Protein AF-A0A8T1ELC9-F1 (afdb_monomer_lite)

pLDDT: mean 81.09, std 13.66, range [40.97, 96.56]

InterPro domains:
  IPR052727 Rab4/Rab5 effector domain-containing protein [PTHR13510] (6-113)

Sequence (114 aa):
MGKDRFVVNPFGELSLSSADKAGLMDFGRNFIDQNIEKYERFIGDSRPKVDQKKWKLIKTKDDTRVYLERDPMIRTTTDGVKTDHPEFMMTGITWGTVDDCMFGAVNPTLESMH

Secondary structure (DSSP, 8-state):
--SSSS---SSPP----HHHHHHHHHHHHHHHHHHHHHHHHHHTTSS----TTTEEEEEEETTEEEEEESS--EEE-TT--EEE---EEEEE--SS-HHHHHHHHH--SGGGG-

Radius of gyration: 19.17 Å; chains: 1; bounding box: 40×38×56 Å

Structure (mmCIF, N/CA/C/O backbone):
data_AF-A0A8T1ELC9-F1
#
_entry.id   AF-A0A8T1ELC9-F1
#
loop_
_atom_site.group_PDB
_atom_site.id
_atom_site.type_symbol
_atom_site.label_atom_id
_atom_site.label_alt_id
_atom_site.label_comp_id
_atom_site.label_asym_id
_atom_site.label_entity_id
_atom_site.label_seq_id
_atom_site.pdbx_PDB_ins_code
_atom_site.Cartn_x
_atom_site.Cartn_y
_atom_site.Cartn_z
_atom_site.occupancy
_atom_site.B_iso_or_equiv
_atom_site.auth_seq_id
_atom_site.auth_comp_id
_atom_site.auth_asym_id
_atom_site.auth_atom_id
_atom_site.pdbx_PDB_model_num
ATOM 1 N N . MET A 1 1 ? -20.563 -6.560 -33.383 1.00 40.97 1 MET A N 1
ATOM 2 C CA . MET A 1 1 ? -19.487 -5.577 -33.644 1.00 40.97 1 MET A CA 1
ATOM 3 C C . MET A 1 1 ? -19.222 -4.811 -32.359 1.00 40.97 1 MET A C 1
ATOM 5 O O . MET A 1 1 ? -20.104 -4.074 -31.946 1.00 40.97 1 MET A O 1
ATOM 9 N N . GLY A 1 2 ? -18.080 -5.011 -31.695 1.00 48.53 2 GLY A N 1
ATOM 10 C CA . GLY A 1 2 ? -17.783 -4.252 -30.469 1.00 48.53 2 GLY A CA 1
ATOM 11 C C . GLY A 1 2 ? -16.655 -4.767 -29.574 1.00 48.53 2 GLY A C 1
ATOM 12 O O . GLY A 1 2 ? -16.658 -4.407 -28.406 1.00 48.53 2 GLY A O 1
ATOM 13 N N . LYS A 1 3 ? -15.725 -5.602 -30.062 1.00 51.91 3 LYS A N 1
ATOM 14 C CA . LYS A 1 3 ? -14.644 -6.158 -29.223 1.00 51.91 3 LYS A CA 1
ATOM 15 C C . LYS A 1 3 ? -13.268 -5.496 -29.393 1.00 51.91 3 LYS A C 1
ATOM 17 O O . LYS A 1 3 ? -12.431 -5.675 -28.525 1.00 51.91 3 LYS A O 1
ATOM 22 N N . ASP A 1 4 ? -13.066 -4.652 -30.405 1.00 53.38 4 ASP A N 1
ATOM 23 C CA . ASP A 1 4 ? -11.702 -4.224 -30.780 1.00 53.38 4 ASP A CA 1
ATOM 24 C C . ASP A 1 4 ? -11.322 -2.793 -30.356 1.00 53.38 4 ASP A C 1
ATOM 26 O O . ASP A 1 4 ? -10.346 -2.242 -30.854 1.00 53.38 4 ASP A O 1
ATOM 30 N N . ARG A 1 5 ? -12.101 -2.122 -29.495 1.00 52.09 5 ARG A N 1
ATOM 31 C CA . ARG A 1 5 ? -12.002 -0.651 -29.354 1.00 52.09 5 ARG A CA 1
ATOM 32 C C . ARG A 1 5 ? -11.204 -0.108 -28.164 1.00 52.09 5 ARG A C 1
ATOM 34 O O . ARG A 1 5 ? -11.108 1.110 -28.067 1.00 52.09 5 ARG A O 1
ATOM 41 N N . PHE A 1 6 ? -10.622 -0.935 -27.291 1.00 55.94 6 PHE A N 1
ATOM 42 C CA . PHE A 1 6 ? -9.999 -0.416 -26.056 1.00 55.94 6 PHE A CA 1
ATOM 43 C C . PHE A 1 6 ? -8.612 -0.970 -25.693 1.00 55.94 6 PHE A C 1
ATOM 45 O O . PHE A 1 6 ? -8.148 -0.713 -24.588 1.00 55.94 6 PHE A O 1
ATOM 52 N N . VAL A 1 7 ? -7.914 -1.678 -26.589 1.00 61.94 7 VAL A N 1
ATOM 53 C CA . VAL A 1 7 ? -6.646 -2.362 -26.242 1.00 61.94 7 VAL A CA 1
ATOM 54 C C . VAL A 1 7 ? -5.456 -1.851 -27.060 1.00 61.94 7 VAL A C 1
ATOM 56 O O . VAL A 1 7 ? -4.646 -2.625 -27.552 1.00 61.94 7 VAL A O 1
ATOM 59 N N . VAL A 1 8 ? -5.336 -0.536 -27.250 1.00 66.88 8 VAL A N 1
ATOM 60 C CA . VAL A 1 8 ? -4.076 0.040 -27.749 1.00 66.88 8 VAL A CA 1
ATOM 61 C C . VAL A 1 8 ? -3.411 0.732 -26.575 1.00 66.88 8 VAL A C 1
ATOM 63 O O . VAL A 1 8 ? -3.926 1.733 -26.081 1.00 66.88 8 VAL A O 1
ATOM 66 N N . ASN A 1 9 ? -2.298 0.168 -26.102 1.00 68.19 9 ASN A N 1
ATOM 67 C CA . ASN A 1 9 ? -1.470 0.810 -25.090 1.00 68.19 9 ASN A CA 1
ATOM 68 C C . ASN A 1 9 ? -1.008 2.176 -25.644 1.00 68.19 9 ASN A C 1
ATOM 70 O O . ASN A 1 9 ? -0.315 2.195 -26.662 1.00 68.19 9 ASN A O 1
ATOM 74 N N . PRO A 1 10 ? -1.401 3.312 -25.035 1.00 78.44 10 PRO A N 1
ATOM 75 C CA . PRO A 1 10 ? -1.027 4.636 -25.533 1.00 78.44 10 PRO A CA 1
ATOM 76 C C . PRO A 1 10 ? 0.451 4.965 -25.272 1.00 78.44 10 PRO A C 1
ATOM 78 O O . PRO A 1 10 ? 0.948 5.983 -25.752 1.00 78.44 10 PRO A O 1
ATOM 81 N N . PHE A 1 11 ? 1.146 4.130 -24.498 1.00 79.81 11 PHE A N 1
ATOM 82 C CA . PHE A 1 11 ? 2.555 4.278 -24.172 1.00 79.81 11 PHE A CA 1
ATOM 83 C C . PHE A 1 11 ? 3.419 3.399 -25.081 1.00 79.81 11 PHE A C 1
ATOM 85 O O . PHE A 1 11 ? 3.038 2.285 -25.442 1.00 79.81 11 PHE A O 1
ATOM 92 N N . GLY A 1 12 ? 4.599 3.909 -25.444 1.00 79.88 12 GLY A N 1
ATOM 93 C CA . GLY A 1 12 ? 5.596 3.142 -26.187 1.00 79.88 12 GLY A CA 1
ATOM 94 C C . GLY A 1 12 ? 6.138 1.954 -25.389 1.00 79.88 12 GLY A C 1
ATOM 95 O O . GLY A 1 12 ? 5.903 1.826 -24.186 1.00 79.88 12 GLY A O 1
ATOM 96 N N . GLU A 1 13 ? 6.889 1.088 -26.066 1.00 79.56 13 GLU A N 1
ATOM 97 C CA . GLU A 1 13 ? 7.538 -0.053 -25.424 1.00 79.56 13 GLU A CA 1
ATOM 98 C C . GLU A 1 13 ? 8.508 0.417 -24.328 1.00 79.56 13 GLU A C 1
ATOM 100 O O . GLU A 1 13 ? 9.364 1.280 -24.545 1.00 79.56 13 GLU A O 1
ATOM 105 N N . LEU A 1 14 ? 8.360 -0.146 -23.127 1.00 83.75 14 LEU A N 1
ATOM 106 C CA . LEU A 1 14 ? 9.195 0.194 -21.983 1.00 83.75 14 LEU A CA 1
ATOM 107 C C . LEU A 1 14 ? 10.580 -0.451 -22.136 1.00 83.75 14 LEU A C 1
ATOM 109 O O . LEU A 1 14 ? 10.762 -1.637 -21.864 1.00 83.75 14 LEU A O 1
ATOM 113 N N . SER A 1 15 ? 11.576 0.347 -22.517 1.00 89.94 15 SER A N 1
ATOM 114 C CA . SER A 1 15 ? 12.977 -0.077 -22.566 1.00 89.94 15 SER A CA 1
ATOM 115 C C . SER A 1 15 ? 13.712 0.332 -21.289 1.00 89.94 15 SER A C 1
ATOM 117 O O . SER A 1 15 ? 13.963 1.514 -21.067 1.00 89.94 15 SER A O 1
ATOM 119 N N . LEU A 1 16 ? 14.095 -0.647 -20.467 1.00 91.62 16 LEU A N 1
ATOM 120 C CA . LEU A 1 16 ? 14.885 -0.440 -19.247 1.00 91.62 16 LEU A CA 1
ATOM 121 C C . LEU A 1 16 ? 16.290 -1.018 -19.406 1.00 91.62 16 LEU A C 1
ATOM 123 O O . LEU A 1 16 ? 16.441 -2.159 -19.859 1.00 91.62 16 LEU A O 1
ATOM 127 N N . SER A 1 17 ? 17.308 -0.272 -18.970 1.00 95.62 17 SER A N 1
ATOM 128 C CA . SER A 1 17 ? 18.673 -0.796 -18.903 1.00 95.62 17 SER A CA 1
ATOM 129 C C . SER A 1 17 ? 18.797 -1.887 -17.831 1.00 95.62 17 SER A C 1
ATOM 131 O O . SER A 1 17 ? 17.964 -2.003 -16.928 1.00 95.62 17 SER A O 1
ATOM 133 N N . SER A 1 18 ? 19.857 -2.698 -17.888 1.00 95.31 18 SER A N 1
ATOM 134 C CA . SER A 1 18 ? 20.126 -3.701 -16.844 1.00 95.31 18 SER A CA 1
ATOM 135 C C . SER A 1 18 ? 20.300 -3.069 -15.459 1.00 95.31 18 SER A C 1
ATOM 137 O O . SER A 1 18 ? 19.896 -3.668 -14.464 1.00 95.31 18 SER A O 1
ATOM 139 N N . ALA A 1 19 ? 20.860 -1.856 -15.398 1.00 95.62 19 ALA A N 1
ATOM 140 C CA . ALA A 1 19 ? 21.025 -1.110 -14.156 1.00 95.62 19 ALA A CA 1
ATOM 141 C C . ALA A 1 19 ? 19.673 -0.643 -13.596 1.00 95.62 19 ALA A C 1
ATOM 143 O O . ALA A 1 19 ? 19.408 -0.847 -12.414 1.00 95.62 19 ALA A O 1
ATOM 144 N N . ASP A 1 20 ? 18.787 -0.109 -14.444 1.00 94.12 20 ASP A N 1
ATOM 145 C CA . ASP A 1 20 ? 17.448 0.324 -14.017 1.00 94.12 20 ASP A CA 1
ATOM 146 C C . ASP A 1 20 ? 16.621 -0.859 -13.505 1.00 94.12 20 ASP A C 1
ATOM 148 O O . ASP A 1 20 ? 15.962 -0.763 -12.472 1.00 94.12 20 ASP A O 1
ATOM 152 N N . LYS A 1 21 ? 16.699 -2.011 -14.189 1.00 94.00 21 LYS A N 1
ATOM 153 C CA . LYS A 1 21 ? 16.037 -3.248 -13.748 1.00 94.00 21 LYS A CA 1
ATOM 154 C C . LYS A 1 21 ? 16.517 -3.679 -12.363 1.00 94.00 21 LYS A C 1
ATOM 156 O O . LYS A 1 21 ? 15.686 -4.000 -11.518 1.00 94.00 21 LYS A O 1
ATOM 161 N N . ALA A 1 22 ? 17.829 -3.677 -12.129 1.00 95.50 22 ALA A N 1
ATOM 162 C CA . ALA A 1 22 ? 18.393 -4.009 -10.823 1.00 95.50 22 ALA A CA 1
ATOM 163 C C . ALA A 1 22 ? 17.933 -3.014 -9.744 1.00 95.50 22 ALA A C 1
ATOM 165 O O . ALA A 1 22 ? 17.440 -3.432 -8.700 1.00 95.50 22 ALA A O 1
ATOM 166 N N . GLY A 1 23 ? 17.983 -1.711 -10.036 1.00 94.81 23 GLY A N 1
ATOM 167 C CA . GLY A 1 23 ? 17.532 -0.668 -9.114 1.00 94.81 23 GLY A CA 1
ATOM 168 C C . GLY A 1 23 ? 16.053 -0.792 -8.736 1.00 94.81 23 GLY A C 1
ATOM 169 O O . GLY A 1 23 ? 15.705 -0.666 -7.563 1.00 94.81 23 GLY A O 1
ATOM 170 N N . LEU A 1 24 ? 15.178 -1.101 -9.699 1.00 92.88 24 LEU A N 1
ATOM 171 C CA . LEU A 1 24 ? 13.754 -1.338 -9.437 1.00 92.88 24 LEU A CA 1
ATOM 172 C C . LEU A 1 24 ? 13.515 -2.601 -8.595 1.00 92.88 24 LEU A C 1
ATOM 174 O O . LEU A 1 24 ? 12.644 -2.593 -7.724 1.00 92.88 24 LEU A O 1
ATOM 178 N N . MET A 1 25 ? 14.287 -3.672 -8.814 1.00 93.62 25 MET A N 1
ATOM 179 C CA . MET A 1 25 ? 14.205 -4.882 -7.985 1.00 93.62 25 MET A CA 1
ATOM 180 C C . MET A 1 25 ? 14.638 -4.613 -6.544 1.00 93.62 25 MET A C 1
ATOM 182 O O . MET A 1 25 ? 13.951 -5.035 -5.614 1.00 93.62 25 MET A O 1
ATOM 186 N N . ASP A 1 26 ? 15.743 -3.896 -6.350 1.00 95.31 26 ASP A N 1
ATOM 187 C CA . ASP A 1 26 ? 16.242 -3.553 -5.017 1.00 95.31 26 ASP A CA 1
ATOM 188 C C . ASP A 1 26 ? 15.283 -2.609 -4.289 1.00 95.31 26 ASP A C 1
ATOM 190 O O . ASP A 1 26 ? 15.010 -2.795 -3.101 1.00 95.31 26 ASP A O 1
ATOM 194 N N . PHE A 1 27 ? 14.690 -1.655 -5.012 1.00 92.25 27 PHE A N 1
ATOM 195 C CA . PHE A 1 27 ? 13.610 -0.827 -4.487 1.00 92.25 27 PHE A CA 1
ATOM 196 C C . PHE A 1 27 ? 12.426 -1.679 -4.012 1.00 92.25 27 PHE A C 1
ATOM 198 O O . PHE A 1 27 ? 11.960 -1.497 -2.888 1.00 92.25 27 PHE A O 1
ATOM 205 N N . GLY A 1 28 ? 11.967 -2.632 -4.830 1.00 92.00 28 GLY A N 1
ATOM 206 C CA . GLY A 1 28 ? 10.859 -3.522 -4.478 1.00 92.00 28 GLY A CA 1
ATOM 207 C C . GLY A 1 28 ? 11.149 -4.375 -3.240 1.00 92.00 28 GLY A C 1
ATOM 208 O O . GLY A 1 28 ? 10.301 -4.483 -2.358 1.00 92.00 28 GLY A O 1
ATOM 209 N N . ARG A 1 29 ? 12.362 -4.929 -3.132 1.00 94.00 29 ARG A N 1
ATOM 210 C CA . ARG A 1 29 ? 12.799 -5.712 -1.963 1.00 94.00 29 ARG A CA 1
ATOM 211 C C . ARG A 1 29 ? 12.809 -4.872 -0.691 1.00 94.00 29 ARG A C 1
ATOM 213 O O . ARG A 1 29 ? 12.148 -5.230 0.275 1.00 94.00 29 ARG A O 1
ATOM 220 N N . ASN A 1 30 ? 13.460 -3.712 -0.734 1.00 93.69 30 ASN A N 1
ATOM 221 C CA . ASN A 1 30 ? 13.509 -2.790 0.399 1.00 93.69 30 ASN A CA 1
ATOM 222 C C . ASN A 1 30 ? 12.101 -2.327 0.814 1.00 93.69 30 ASN A C 1
ATOM 224 O O . ASN A 1 30 ? 11.797 -2.193 1.996 1.00 93.69 30 ASN A O 1
ATOM 228 N N . PHE A 1 31 ? 11.210 -2.114 -0.158 1.00 90.38 31 PHE A N 1
ATOM 229 C CA . PHE A 1 31 ? 9.821 -1.782 0.130 1.00 90.38 31 PHE A CA 1
ATOM 230 C C . PHE A 1 31 ? 9.111 -2.905 0.899 1.00 90.38 31 PHE A C 1
ATOM 232 O O . PHE A 1 31 ? 8.397 -2.621 1.859 1.00 90.38 31 PHE A O 1
ATOM 239 N N . ILE A 1 32 ? 9.316 -4.170 0.523 1.00 92.06 32 ILE A N 1
ATOM 240 C CA . ILE A 1 32 ? 8.759 -5.321 1.251 1.00 92.06 32 ILE A CA 1
ATOM 241 C C . ILE A 1 32 ? 9.322 -5.375 2.674 1.00 92.06 32 ILE A C 1
ATOM 243 O O . ILE A 1 32 ? 8.537 -5.436 3.621 1.00 92.06 32 ILE A O 1
ATOM 247 N N . ASP A 1 33 ? 10.642 -5.268 2.833 1.00 94.44 33 ASP A N 1
ATOM 248 C CA . ASP A 1 33 ? 11.311 -5.336 4.139 1.00 94.44 33 ASP A CA 1
ATOM 249 C C . ASP A 1 33 ? 10.773 -4.269 5.108 1.00 94.44 33 ASP A C 1
ATOM 251 O O . ASP A 1 33 ? 10.395 -4.571 6.242 1.00 94.44 33 ASP A O 1
ATOM 255 N N . GLN A 1 34 ? 10.630 -3.026 4.637 1.00 91.00 34 GLN A N 1
ATOM 256 C CA . GLN A 1 34 ? 10.060 -1.931 5.430 1.00 91.00 34 GLN A CA 1
ATOM 257 C C . GLN A 1 34 ? 8.603 -2.190 5.841 1.00 91.00 34 GLN A C 1
ATOM 259 O O . GLN A 1 34 ? 8.190 -1.808 6.938 1.00 91.00 34 GLN A O 1
ATOM 264 N N . ASN A 1 35 ? 7.796 -2.806 4.972 1.00 89.75 35 ASN A N 1
ATOM 265 C CA . ASN A 1 35 ? 6.401 -3.114 5.289 1.00 89.75 35 ASN A CA 1
ATOM 266 C C . ASN A 1 35 ? 6.277 -4.284 6.273 1.00 89.75 35 ASN A C 1
ATOM 268 O O . ASN A 1 35 ? 5.410 -4.234 7.146 1.00 89.75 35 ASN A O 1
ATOM 272 N N . ILE A 1 36 ? 7.156 -5.288 6.186 1.00 92.25 36 ILE A N 1
ATOM 273 C CA . ILE A 1 36 ? 7.226 -6.379 7.168 1.00 92.25 36 ILE A CA 1
ATOM 274 C C . ILE A 1 36 ? 7.569 -5.813 8.546 1.00 92.25 36 ILE A C 1
ATOM 276 O O . ILE A 1 36 ? 6.844 -6.077 9.501 1.00 92.25 36 ILE A O 1
ATOM 280 N N . GLU A 1 37 ? 8.581 -4.948 8.648 1.00 91.25 37 GLU A N 1
ATOM 281 C CA . GLU A 1 37 ? 8.952 -4.323 9.922 1.00 91.25 37 GLU A CA 1
ATOM 282 C C . GLU A 1 37 ? 7.794 -3.495 10.517 1.00 91.25 37 GLU A C 1
ATOM 284 O O . GLU A 1 37 ? 7.503 -3.570 11.716 1.00 91.25 37 GLU A O 1
ATOM 289 N N . LYS A 1 38 ? 7.083 -2.718 9.684 1.00 86.50 38 LYS A N 1
ATOM 290 C CA . LYS A 1 38 ? 5.872 -1.990 10.107 1.00 86.50 38 LYS A CA 1
ATOM 291 C C . LYS A 1 38 ? 4.798 -2.945 10.641 1.00 86.50 38 LYS A C 1
ATOM 293 O O . LYS A 1 38 ? 4.175 -2.644 11.661 1.00 86.50 38 LYS A O 1
ATOM 298 N N . TYR A 1 39 ? 4.574 -4.069 9.962 1.00 87.69 39 TYR A N 1
ATOM 299 C CA . TYR A 1 39 ? 3.587 -5.073 10.355 1.00 87.69 39 TYR A CA 1
ATOM 300 C C . TYR A 1 39 ? 3.965 -5.776 11.664 1.00 87.69 39 TYR A C 1
ATOM 302 O O . TYR A 1 39 ? 3.128 -5.884 12.558 1.00 87.69 39 TYR A O 1
ATOM 310 N N . GLU A 1 40 ? 5.221 -6.188 11.827 1.00 89.19 40 GLU A N 1
ATOM 311 C CA . GLU A 1 40 ? 5.720 -6.819 13.054 1.00 89.19 40 GLU A CA 1
ATOM 312 C C . GLU A 1 40 ? 5.554 -5.901 14.268 1.00 89.19 40 GLU A C 1
ATOM 314 O O . GLU A 1 40 ? 5.016 -6.312 15.299 1.00 89.19 40 GLU A O 1
ATOM 319 N N . ARG A 1 41 ? 5.918 -4.620 14.123 1.00 86.00 41 ARG A N 1
ATOM 320 C CA . ARG A 1 41 ? 5.679 -3.597 15.154 1.00 86.00 41 ARG A CA 1
ATOM 321 C C . ARG A 1 41 ? 4.193 -3.436 15.472 1.00 86.00 41 ARG A C 1
ATOM 323 O O . ARG A 1 41 ? 3.837 -3.200 16.621 1.00 86.00 41 ARG A O 1
ATOM 330 N N . PHE A 1 42 ? 3.323 -3.561 14.471 1.00 84.56 42 PHE A N 1
ATOM 331 C CA . PHE A 1 42 ? 1.878 -3.469 14.663 1.00 84.56 42 PHE A CA 1
ATOM 332 C C . PHE A 1 42 ? 1.313 -4.655 15.460 1.00 84.56 42 PHE A C 1
ATOM 334 O O . PHE A 1 42 ? 0.399 -4.446 16.256 1.00 84.56 42 PHE A O 1
ATOM 341 N N . ILE A 1 43 ? 1.848 -5.873 15.300 1.00 86.62 43 ILE A N 1
ATOM 342 C CA . ILE A 1 43 ? 1.347 -7.079 15.992 1.00 86.62 43 ILE A CA 1
ATOM 343 C C . ILE A 1 43 ? 2.055 -7.403 17.321 1.00 86.62 43 ILE A C 1
ATOM 345 O O . ILE A 1 43 ? 1.511 -8.173 18.113 1.00 86.62 43 ILE A O 1
ATOM 349 N N . GLY A 1 44 ? 3.236 -6.831 17.586 1.00 79.00 44 GLY A N 1
ATOM 350 C CA . GLY A 1 44 ? 4.112 -7.224 18.701 1.00 79.00 44 GLY A CA 1
ATOM 351 C C . GLY A 1 44 ? 3.563 -7.001 20.121 1.00 79.00 44 GLY A C 1
ATOM 352 O O . GLY A 1 44 ? 3.838 -7.801 21.012 1.00 79.00 44 GLY A O 1
ATOM 353 N N . ASP A 1 45 ? 2.726 -5.984 20.353 1.00 71.75 45 ASP A N 1
ATOM 354 C CA . ASP A 1 45 ? 2.299 -5.566 21.707 1.00 71.75 45 ASP A CA 1
ATOM 355 C C . ASP A 1 45 ? 1.065 -6.319 22.252 1.00 71.75 45 ASP A C 1
ATOM 357 O O . ASP A 1 45 ? 0.247 -5.781 23.001 1.00 71.75 45 ASP A O 1
ATOM 361 N N . SER A 1 46 ? 0.904 -7.596 21.895 1.00 65.81 46 SER A N 1
ATOM 362 C CA . SER A 1 46 ? -0.194 -8.487 22.334 1.00 65.81 46 SER A CA 1
ATOM 363 C C . SER A 1 46 ? -1.606 -8.106 21.860 1.00 65.81 46 SER A C 1
ATOM 365 O O . SER A 1 46 ? -2.522 -8.926 21.961 1.00 65.81 46 SER A O 1
ATOM 367 N N . ARG A 1 47 ? -1.811 -6.901 21.310 1.00 70.50 47 ARG A N 1
ATOM 368 C CA . ARG A 1 47 ? -2.996 -6.517 20.528 1.00 70.50 47 ARG A CA 1
ATOM 369 C C . ARG A 1 47 ? -2.606 -5.521 19.441 1.00 70.50 47 ARG A C 1
ATOM 371 O O . ARG A 1 47 ? -1.985 -4.513 19.776 1.00 70.50 47 ARG A O 1
ATOM 378 N N . PRO A 1 48 ? -3.052 -5.722 18.190 1.00 75.06 48 PRO A N 1
ATOM 379 C CA . PRO A 1 48 ? -2.820 -4.742 17.147 1.00 75.06 48 PRO A CA 1
ATOM 380 C C . PRO A 1 48 ? -3.415 -3.386 17.531 1.00 75.06 48 PRO A C 1
ATOM 382 O O . PRO A 1 48 ? -4.632 -3.251 17.701 1.00 75.06 48 PRO A O 1
ATOM 385 N N . LYS A 1 49 ? -2.554 -2.383 17.725 1.00 82.31 49 LYS A N 1
ATOM 386 C CA . LYS A 1 49 ? -2.959 -1.043 18.153 1.00 82.31 49 LYS A CA 1
ATOM 387 C C . LYS A 1 49 ? -2.513 -0.015 17.131 1.00 82.31 49 LYS A C 1
ATOM 389 O O . LYS A 1 49 ? -1.334 0.166 16.858 1.00 82.31 49 LYS A O 1
ATOM 394 N N . VAL A 1 50 ? -3.492 0.705 16.603 1.00 88.94 50 VAL A N 1
ATOM 395 C CA . VAL A 1 50 ? -3.254 1.834 15.708 1.00 88.94 50 VAL A CA 1
ATOM 396 C C . VAL A 1 50 ? -2.866 3.060 16.530 1.00 88.94 50 VAL A C 1
ATOM 398 O O . VAL A 1 50 ? -3.626 3.484 17.407 1.00 88.94 50 VAL A O 1
ATOM 401 N N . ASP A 1 51 ? -1.709 3.654 16.234 1.00 89.81 51 ASP A N 1
ATOM 402 C CA . ASP A 1 51 ? -1.336 4.956 16.786 1.00 89.81 51 ASP A CA 1
ATOM 403 C C . ASP A 1 51 ? -2.227 6.058 16.196 1.00 89.81 51 ASP A C 1
ATOM 405 O O . ASP A 1 51 ? -2.051 6.493 15.060 1.00 89.81 51 ASP A O 1
ATOM 409 N N . GLN A 1 52 ? -3.186 6.534 16.988 1.00 90.12 52 GLN A N 1
ATOM 410 C CA . GLN A 1 52 ? -4.143 7.558 16.566 1.00 90.12 52 GLN A CA 1
ATOM 411 C C . GLN A 1 52 ? -3.530 8.959 16.411 1.00 90.12 52 GLN A C 1
ATOM 413 O O . GLN A 1 52 ? -4.172 9.835 15.817 1.00 90.12 52 GLN A O 1
ATOM 418 N N . LYS A 1 53 ? -2.311 9.187 16.932 1.00 91.25 53 LYS A N 1
ATOM 419 C CA . LYS A 1 53 ? -1.559 10.425 16.683 1.00 91.25 53 LYS A CA 1
ATOM 420 C C . LYS A 1 53 ? -1.036 10.472 15.255 1.00 91.25 53 LYS A C 1
ATOM 422 O O . LYS A 1 53 ? -1.048 11.542 14.665 1.00 91.25 53 LYS A O 1
ATOM 427 N N . LYS A 1 54 ? -0.648 9.321 14.700 1.00 89.31 54 LYS A N 1
ATOM 428 C CA . LYS A 1 54 ? -0.232 9.180 13.301 1.00 89.31 54 LYS A CA 1
ATOM 429 C C . LYS A 1 54 ? -1.418 8.959 12.357 1.00 89.31 54 LYS A C 1
ATOM 431 O O . LYS A 1 54 ? -1.454 9.504 11.258 1.00 89.31 54 LYS A O 1
A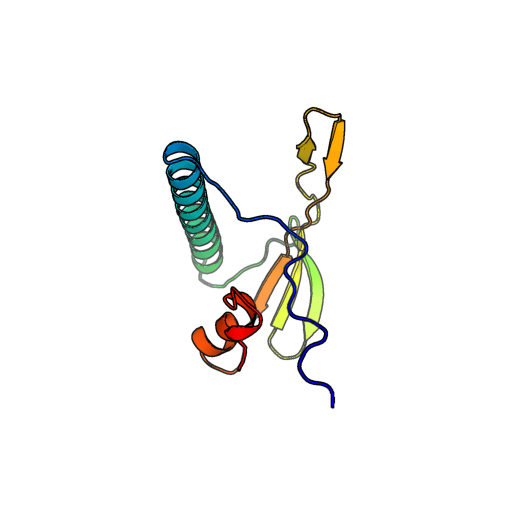TOM 436 N N . TRP A 1 55 ? -2.407 8.181 12.787 1.00 93.38 55 TRP A N 1
ATOM 437 C CA . TRP A 1 55 ? -3.472 7.668 11.928 1.00 93.38 55 TRP A CA 1
ATOM 438 C C . TRP A 1 55 ? -4.846 8.235 12.297 1.00 93.38 55 TRP A C 1
ATOM 440 O O . TRP A 1 55 ? -5.316 8.121 13.431 1.00 93.38 55 TRP A O 1
ATOM 450 N N . LYS A 1 56 ? -5.544 8.816 11.321 1.00 94.94 56 LYS A N 1
ATOM 451 C CA . LYS A 1 56 ? -6.930 9.280 11.446 1.00 94.94 56 LYS A CA 1
ATOM 452 C C . LYS A 1 56 ? -7.876 8.227 10.881 1.00 94.94 56 LYS A C 1
ATOM 454 O O . LYS A 1 56 ? -7.807 7.925 9.698 1.00 94.94 56 LYS A O 1
ATOM 459 N N . LEU A 1 57 ? -8.797 7.707 11.691 1.00 95.62 57 LEU A N 1
ATOM 460 C CA . LEU A 1 57 ? -9.872 6.845 11.186 1.00 95.62 57 LEU A CA 1
ATOM 461 C C . LEU A 1 57 ? -10.770 7.654 10.240 1.00 95.62 57 LEU A C 1
ATOM 463 O O . LEU A 1 57 ? -11.311 8.684 10.643 1.00 95.62 57 LEU A O 1
ATOM 467 N N . ILE A 1 58 ? -10.923 7.190 9.000 1.00 96.56 58 ILE A N 1
ATOM 468 C CA . ILE A 1 58 ? -11.754 7.852 7.982 1.00 96.56 58 ILE A CA 1
ATOM 469 C C . ILE A 1 58 ? -12.972 7.025 7.580 1.00 96.56 58 ILE A C 1
ATOM 471 O O . ILE A 1 58 ? -13.952 7.582 7.090 1.00 96.56 58 ILE A O 1
ATOM 475 N N . LYS A 1 59 ? -12.930 5.704 7.783 1.00 96.38 59 LYS A N 1
ATOM 476 C CA . LYS A 1 59 ? -14.036 4.811 7.441 1.00 96.38 59 LYS A CA 1
ATOM 477 C C . LYS A 1 59 ? -14.004 3.550 8.291 1.00 96.38 59 LYS A C 1
ATOM 479 O O . LYS A 1 59 ? -12.946 2.961 8.493 1.00 96.38 59 LYS A O 1
ATOM 484 N N . THR A 1 60 ? -15.183 3.111 8.706 1.00 96.06 60 THR A N 1
ATOM 485 C CA . THR A 1 60 ? -15.418 1.777 9.261 1.00 96.06 60 THR A CA 1
ATOM 486 C C . THR A 1 60 ? -16.472 1.110 8.394 1.00 96.06 60 THR A C 1
ATOM 488 O O . THR A 1 60 ? -17.483 1.737 8.074 1.00 96.06 60 THR A O 1
ATOM 491 N N . LYS A 1 61 ? -16.225 -0.129 7.981 1.00 93.19 61 LYS A N 1
ATOM 492 C CA . LYS A 1 61 ? -17.189 -0.943 7.243 1.00 93.19 61 LYS A CA 1
ATOM 493 C C . LYS A 1 61 ? -17.030 -2.392 7.686 1.00 93.19 61 LYS A C 1
ATOM 495 O O . LYS A 1 61 ? -15.929 -2.925 7.579 1.00 93.19 61 LYS A O 1
ATOM 500 N N . ASP A 1 62 ? -18.118 -3.007 8.137 1.00 92.62 62 ASP A N 1
ATOM 501 C CA . ASP A 1 62 ? -18.118 -4.379 8.653 1.00 92.62 62 ASP A CA 1
ATOM 502 C C . ASP A 1 62 ? -16.994 -4.555 9.700 1.00 92.62 62 ASP A C 1
ATOM 504 O O . ASP A 1 62 ? -16.855 -3.716 10.595 1.00 92.62 62 ASP A O 1
ATOM 508 N N . ASP A 1 63 ? -16.143 -5.570 9.546 1.00 91.31 63 ASP A N 1
ATOM 509 C CA . ASP A 1 63 ? -14.993 -5.836 10.421 1.00 91.31 63 ASP A CA 1
ATOM 510 C C . ASP A 1 63 ? -13.705 -5.106 9.999 1.00 91.31 63 ASP A C 1
ATOM 512 O O . ASP A 1 63 ? -12.616 -5.424 10.481 1.00 91.31 63 ASP A O 1
ATOM 516 N N . THR A 1 64 ? -13.804 -4.113 9.108 1.00 92.38 64 THR A N 1
ATOM 517 C CA . THR A 1 64 ? -12.661 -3.353 8.580 1.00 92.38 64 THR A CA 1
ATOM 518 C C . THR A 1 64 ? -12.683 -1.885 8.991 1.00 92.38 64 THR A C 1
ATOM 520 O O . THR A 1 64 ? -13.724 -1.226 9.088 1.00 92.38 64 THR A O 1
ATOM 523 N N . ARG A 1 65 ? -11.489 -1.342 9.222 1.00 94.69 65 ARG A N 1
ATOM 524 C CA . ARG A 1 65 ? -11.243 0.064 9.547 1.00 94.69 65 ARG A CA 1
ATOM 525 C C . ARG A 1 65 ? -10.161 0.602 8.632 1.00 94.69 65 ARG A C 1
ATOM 527 O O . ARG A 1 65 ? -9.108 -0.016 8.502 1.00 94.69 65 ARG A O 1
ATOM 534 N N . VAL A 1 66 ? -10.421 1.755 8.027 1.00 94.69 66 VAL A N 1
ATOM 535 C CA . VAL A 1 66 ? -9.495 2.449 7.131 1.00 94.69 66 VAL A CA 1
ATOM 536 C C . VAL A 1 66 ? -9.048 3.744 7.785 1.00 94.69 66 VAL A C 1
ATOM 538 O O . VAL A 1 66 ? -9.865 4.576 8.198 1.00 94.69 66 VAL A O 1
ATOM 541 N N . TYR A 1 67 ? -7.737 3.915 7.849 1.00 94.62 67 TYR A N 1
ATOM 542 C CA . TYR A 1 67 ? -7.063 5.053 8.435 1.00 94.62 67 TYR A CA 1
ATOM 543 C C . TYR A 1 67 ? -6.266 5.802 7.372 1.00 94.62 67 TYR A C 1
ATOM 545 O O . TYR A 1 67 ? -5.667 5.191 6.492 1.00 94.62 67 TYR A O 1
ATOM 553 N N . LEU A 1 68 ? -6.252 7.123 7.490 1.00 93.56 68 LEU A N 1
ATOM 554 C CA . LEU A 1 68 ? -5.460 8.046 6.689 1.00 93.56 68 LEU A CA 1
ATOM 555 C C . LEU A 1 68 ? -4.311 8.587 7.542 1.00 93.56 68 LEU A C 1
ATOM 557 O O . LEU A 1 68 ? -4.531 8.933 8.709 1.00 93.56 68 LEU A O 1
ATOM 561 N N . GLU A 1 69 ? -3.109 8.671 6.984 1.00 91.81 69 GLU A N 1
ATOM 562 C CA . GLU A 1 69 ? -1.983 9.330 7.646 1.00 91.81 69 GLU A CA 1
ATOM 563 C C . GLU A 1 69 ? -2.288 10.819 7.880 1.00 91.81 69 GLU A C 1
ATOM 565 O O . GLU A 1 69 ? -2.803 11.514 7.006 1.00 91.81 69 GLU A O 1
ATOM 570 N N . ARG A 1 70 ? -2.036 11.308 9.099 1.00 88.88 70 ARG A N 1
ATOM 571 C CA . ARG A 1 70 ? -2.325 12.702 9.476 1.00 88.88 70 ARG A CA 1
ATOM 572 C C . ARG A 1 70 ? -1.295 13.685 8.936 1.00 88.88 70 ARG A C 1
ATOM 574 O O . ARG A 1 70 ? -1.687 14.770 8.521 1.00 88.88 70 ARG A O 1
ATOM 581 N N . ASP A 1 71 ? -0.028 13.286 8.942 1.00 84.75 71 ASP A N 1
ATOM 582 C CA . ASP A 1 71 ? 1.113 14.107 8.540 1.00 84.75 71 ASP A CA 1
ATOM 583 C C . ASP A 1 71 ? 1.860 13.403 7.398 1.00 84.75 71 ASP A C 1
ATOM 585 O O . ASP A 1 71 ? 2.881 12.751 7.637 1.00 84.75 71 ASP A O 1
ATOM 589 N N . PRO A 1 72 ? 1.327 13.459 6.164 1.00 74.88 72 PRO A N 1
ATOM 590 C CA . PRO A 1 72 ? 1.935 12.777 5.038 1.00 74.88 72 PRO A CA 1
ATOM 591 C C . PRO A 1 72 ? 3.286 13.398 4.688 1.00 74.88 72 PRO A C 1
ATOM 593 O O . PRO A 1 72 ? 3.510 14.611 4.776 1.00 74.88 72 PRO A O 1
ATOM 596 N N . MET A 1 73 ? 4.210 12.547 4.252 1.00 69.06 73 MET A N 1
ATOM 597 C CA . MET A 1 73 ? 5.516 12.990 3.788 1.00 69.06 73 MET A CA 1
ATOM 598 C C . MET A 1 73 ? 5.361 13.797 2.490 1.00 69.06 73 MET A C 1
ATOM 600 O O . MET A 1 73 ? 5.140 13.236 1.417 1.00 69.06 73 MET A O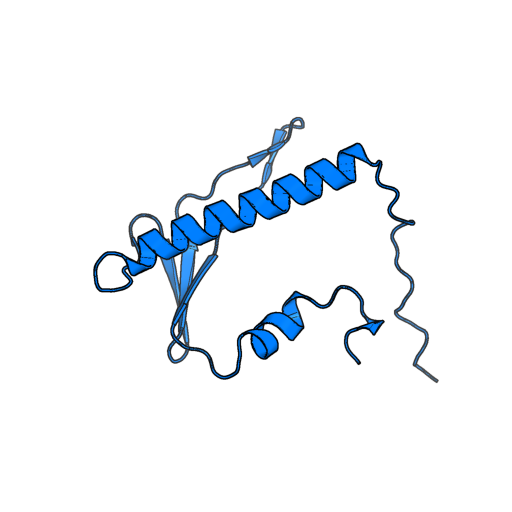 1
ATOM 604 N N . ILE A 1 74 ? 5.537 15.118 2.570 1.00 71.69 74 ILE A N 1
ATOM 605 C CA . ILE A 1 74 ? 5.558 15.985 1.387 1.00 71.69 74 ILE A CA 1
ATOM 606 C C . ILE A 1 74 ? 6.840 15.700 0.602 1.00 71.69 74 ILE A C 1
ATOM 608 O O . ILE A 1 74 ? 7.937 16.095 1.003 1.00 71.69 74 ILE A O 1
ATOM 612 N N . ARG A 1 75 ? 6.707 15.033 -0.546 1.00 66.81 75 ARG A N 1
ATOM 613 C CA . ARG A 1 75 ? 7.824 14.839 -1.476 1.00 66.81 75 ARG A CA 1
ATOM 614 C C . ARG A 1 75 ? 7.874 16.026 -2.424 1.00 66.81 75 ARG A C 1
ATOM 616 O O . ARG A 1 75 ? 6.876 16.337 -3.066 1.00 66.81 75 ARG A O 1
ATOM 623 N N . THR A 1 76 ? 9.018 16.700 -2.482 1.00 66.38 76 THR A N 1
ATOM 624 C CA . THR A 1 76 ? 9.259 17.789 -3.435 1.00 66.38 76 THR A CA 1
ATOM 625 C C . THR A 1 76 ? 10.183 17.259 -4.520 1.00 66.38 76 THR A C 1
ATOM 627 O O . THR A 1 76 ? 11.272 16.777 -4.206 1.00 66.38 76 THR A O 1
ATOM 630 N N . THR A 1 77 ? 9.743 17.286 -5.775 1.00 67.81 77 THR A N 1
ATOM 631 C CA . THR A 1 77 ? 10.613 16.940 -6.906 1.00 67.81 77 THR A CA 1
ATOM 632 C C . THR A 1 77 ? 11.694 18.006 -7.085 1.00 67.81 77 THR A C 1
ATOM 634 O O . THR A 1 77 ? 11.588 19.114 -6.556 1.00 67.81 77 THR A O 1
ATOM 637 N N . THR A 1 78 ? 12.739 17.694 -7.851 1.00 68.62 78 THR A N 1
ATOM 638 C CA . THR A 1 78 ? 13.793 18.657 -8.218 1.00 68.62 78 THR A CA 1
ATOM 639 C C . THR A 1 78 ? 13.244 19.922 -8.881 1.00 68.62 78 THR A C 1
ATOM 641 O O . THR A 1 78 ? 13.824 20.990 -8.718 1.00 68.62 78 THR A O 1
ATOM 644 N N . ASP A 1 79 ? 12.083 19.822 -9.530 1.00 75.75 79 ASP A N 1
ATOM 645 C CA . ASP A 1 79 ? 11.384 20.934 -10.186 1.00 75.75 79 ASP A CA 1
ATOM 646 C C . ASP A 1 79 ? 10.450 21.705 -9.233 1.00 75.75 79 ASP A C 1
ATOM 648 O O . ASP A 1 79 ? 9.649 22.537 -9.657 1.00 75.75 79 ASP A O 1
ATOM 652 N N . GLY A 1 80 ? 10.510 21.419 -7.928 1.00 73.88 80 GLY A N 1
ATOM 653 C CA . GLY A 1 80 ? 9.724 22.104 -6.902 1.00 73.88 80 GLY A CA 1
ATOM 654 C C . GLY A 1 80 ? 8.269 21.642 -6.793 1.00 73.88 80 GLY A C 1
ATOM 655 O O . GLY A 1 80 ? 7.505 22.224 -6.017 1.00 73.88 80 GLY A O 1
ATOM 656 N N . VAL A 1 81 ? 7.862 20.595 -7.522 1.00 70.94 81 VAL A N 1
ATOM 657 C CA . VAL A 1 81 ? 6.498 20.059 -7.438 1.00 70.94 81 VAL A CA 1
ATOM 658 C C . VAL A 1 81 ? 6.347 19.308 -6.123 1.00 70.94 81 VAL A C 1
ATOM 660 O O . VAL A 1 81 ? 7.007 18.297 -5.885 1.00 70.94 81 VAL A O 1
ATOM 663 N N . LYS A 1 82 ? 5.463 19.811 -5.260 1.00 69.12 82 LYS A N 1
ATOM 664 C CA . LYS A 1 82 ? 5.080 19.145 -4.016 1.00 69.12 82 LYS A CA 1
ATOM 665 C C . LYS A 1 82 ? 3.983 18.138 -4.311 1.00 69.12 82 LYS A C 1
ATOM 667 O O . LYS A 1 82 ? 2.880 18.517 -4.695 1.00 69.12 82 LYS A O 1
ATOM 672 N N . THR A 1 83 ? 4.280 16.868 -4.103 1.00 61.94 83 THR A N 1
ATOM 673 C CA . THR A 1 83 ? 3.292 15.796 -4.174 1.00 61.94 83 THR A CA 1
ATOM 674 C C . THR A 1 83 ? 2.977 15.305 -2.772 1.00 61.94 83 THR A C 1
ATOM 676 O O . THR A 1 83 ? 3.870 14.825 -2.066 1.00 61.94 83 THR A O 1
ATOM 679 N N . ASP A 1 84 ? 1.710 15.434 -2.393 1.00 64.06 84 ASP A N 1
ATOM 680 C CA . ASP A 1 84 ? 1.149 14.800 -1.208 1.00 64.06 84 ASP A CA 1
ATOM 681 C C . ASP A 1 84 ? 0.728 13.373 -1.585 1.00 64.06 84 ASP A C 1
ATOM 683 O O . ASP A 1 84 ? -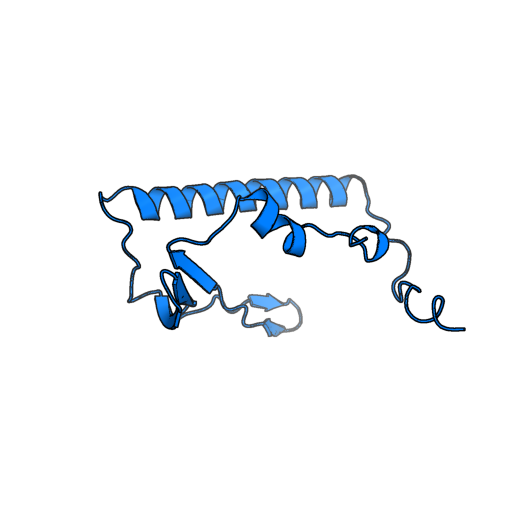0.119 13.179 -2.459 1.00 64.06 84 ASP A O 1
ATOM 687 N N . HIS A 1 85 ? 1.380 12.381 -0.985 1.00 70.62 85 HIS A N 1
ATOM 688 C CA . HIS A 1 85 ? 1.048 10.972 -1.172 1.00 70.62 85 HIS A CA 1
ATOM 689 C C . HIS A 1 85 ? 0.532 10.433 0.162 1.00 70.62 85 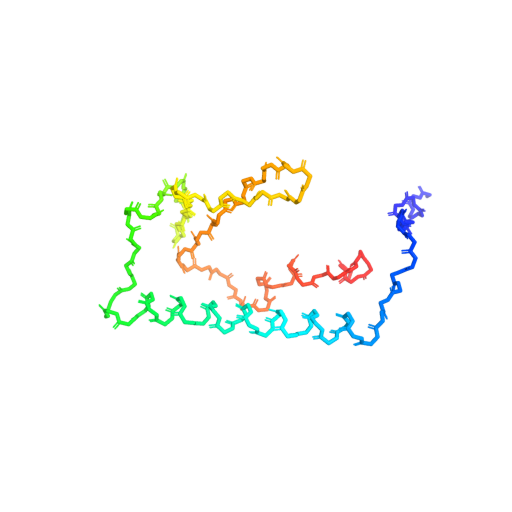HIS A C 1
ATOM 691 O O . HIS A 1 85 ? 1.337 9.944 0.958 1.00 70.62 85 HIS A O 1
ATOM 697 N N . PRO A 1 86 ? -0.779 10.535 0.434 1.00 77.44 86 PRO A N 1
ATOM 698 C CA . PRO A 1 86 ? -1.333 10.029 1.678 1.00 77.44 86 PRO A CA 1
ATOM 699 C C . PRO A 1 86 ? -1.158 8.509 1.778 1.00 77.44 86 PRO A C 1
ATOM 701 O O . PRO A 1 86 ? -1.588 7.769 0.890 1.00 77.44 86 PRO A O 1
ATOM 704 N N . GLU A 1 87 ? -0.566 8.033 2.877 1.00 87.06 87 GLU A N 1
ATOM 705 C CA . GLU A 1 87 ? -0.555 6.607 3.212 1.00 87.06 87 GLU A CA 1
ATOM 706 C C . GLU A 1 87 ? -1.925 6.218 3.795 1.00 87.06 87 GLU A C 1
ATOM 708 O O . GLU A 1 87 ? -2.516 6.944 4.606 1.00 87.06 87 GLU A O 1
ATOM 713 N N . PHE A 1 88 ? -2.434 5.056 3.386 1.00 90.06 88 PHE A N 1
ATOM 714 C CA . PHE A 1 88 ? -3.628 4.448 3.965 1.00 90.06 88 PHE A CA 1
ATOM 715 C C . PHE A 1 88 ? -3.244 3.172 4.698 1.00 90.06 88 PHE A C 1
ATOM 717 O O . PHE A 1 88 ? -2.483 2.356 4.186 1.00 90.06 88 PHE A O 1
ATOM 724 N N . MET A 1 89 ? -3.835 2.969 5.870 1.00 90.88 89 MET A N 1
ATOM 725 C CA . MET A 1 89 ? -3.726 1.719 6.611 1.00 90.88 89 MET A CA 1
ATOM 726 C C . MET A 1 89 ? -5.115 1.126 6.788 1.00 90.88 89 MET A C 1
ATOM 728 O O . MET A 1 89 ? -6.024 1.789 7.289 1.00 90.88 89 MET A O 1
ATOM 732 N N . MET A 1 90 ? -5.278 -0.134 6.400 1.00 91.62 90 MET A N 1
ATOM 733 C CA . MET A 1 90 ? -6.498 -0.895 6.638 1.00 91.62 90 MET A CA 1
ATOM 734 C C . MET A 1 90 ? -6.219 -1.997 7.654 1.00 91.62 90 MET A C 1
ATOM 736 O O . MET A 1 90 ? -5.251 -2.738 7.525 1.00 91.62 90 MET A O 1
ATOM 740 N N . THR A 1 91 ? -7.079 -2.111 8.659 1.00 91.81 91 THR A N 1
ATOM 741 C CA . THR A 1 91 ? -7.014 -3.175 9.667 1.00 91.81 91 THR A CA 1
ATOM 742 C C . THR A 1 91 ? -8.365 -3.858 9.749 1.00 91.81 91 THR A C 1
ATOM 744 O O . THR A 1 91 ? -9.385 -3.164 9.719 1.00 91.81 91 THR A O 1
ATOM 747 N N . GLY A 1 92 ? -8.397 -5.174 9.921 1.00 90.12 92 GLY A N 1
ATOM 748 C CA . GLY A 1 92 ? -9.652 -5.898 10.064 1.00 90.12 92 GLY A CA 1
ATOM 749 C C . GLY A 1 92 ? -9.593 -7.302 9.501 1.00 90.12 92 GLY A C 1
ATOM 750 O O . GLY A 1 92 ? -8.516 -7.818 9.212 1.00 90.12 92 GLY A O 1
ATOM 751 N N . ILE A 1 93 ? -10.772 -7.886 9.335 1.00 88.88 93 ILE A N 1
ATOM 752 C CA . ILE A 1 93 ? -10.959 -9.197 8.718 1.00 88.88 93 ILE A CA 1
ATOM 753 C C . ILE A 1 93 ? -11.702 -8.986 7.399 1.00 88.88 93 ILE A C 1
ATOM 755 O O . ILE A 1 93 ? -12.658 -8.214 7.335 1.00 88.88 93 ILE A O 1
ATOM 759 N N . THR A 1 94 ? -11.242 -9.656 6.345 1.00 85.50 94 THR A N 1
ATOM 760 C CA . THR A 1 94 ? -11.921 -9.711 5.048 1.00 85.50 94 THR A CA 1
ATOM 761 C C . THR A 1 94 ? -12.248 -11.158 4.703 1.00 85.50 94 THR A C 1
ATOM 763 O O . THR A 1 94 ? -11.605 -12.083 5.199 1.00 85.50 94 THR A O 1
ATOM 766 N N . TRP A 1 95 ? -13.260 -11.350 3.864 1.00 87.38 95 TRP A N 1
ATOM 767 C CA . TRP A 1 95 ? -13.642 -12.661 3.353 1.00 87.38 95 TRP A CA 1
ATOM 768 C C . TRP A 1 95 ? -12.768 -13.044 2.156 1.00 87.38 95 TRP A C 1
ATOM 770 O O . TRP A 1 95 ? -12.446 -12.185 1.336 1.00 87.38 95 TRP A O 1
ATOM 780 N N . GLY A 1 96 ? -12.439 -14.331 2.044 1.00 87.75 96 GLY A N 1
ATOM 781 C CA . GLY A 1 96 ? -11.609 -14.875 0.967 1.00 87.75 96 GLY A CA 1
ATOM 782 C C . GLY A 1 96 ? -10.162 -15.132 1.384 1.00 87.75 96 GLY A C 1
ATOM 783 O O . GLY A 1 96 ? -9.784 -14.997 2.549 1.00 87.75 96 GLY A O 1
ATOM 784 N N . THR A 1 97 ? -9.365 -15.558 0.414 1.00 89.06 97 THR A N 1
ATOM 785 C CA . THR A 1 97 ? -7.928 -15.791 0.559 1.00 89.06 97 THR A CA 1
ATOM 786 C C . THR A 1 97 ? -7.126 -14.531 0.224 1.00 89.06 97 THR A C 1
ATOM 788 O O . THR A 1 97 ? -7.651 -13.547 -0.305 1.00 89.06 97 THR A O 1
ATOM 791 N N . VAL A 1 98 ? -5.825 -14.557 0.527 1.00 85.31 98 VAL A N 1
ATOM 792 C CA . VAL A 1 98 ? -4.902 -13.503 0.081 1.00 85.31 98 VAL A CA 1
ATOM 793 C C . VAL A 1 98 ? -4.893 -13.419 -1.446 1.00 85.31 98 VAL A C 1
ATOM 795 O O . VAL A 1 98 ? -4.939 -12.315 -1.980 1.00 85.31 98 VAL A O 1
ATOM 798 N N . ASP A 1 99 ? -4.925 -14.555 -2.142 1.00 85.00 99 ASP A N 1
ATOM 799 C CA . ASP A 1 99 ? -4.931 -14.604 -3.606 1.00 85.00 99 ASP A CA 1
ATOM 800 C C . ASP A 1 99 ? -6.184 -13.943 -4.192 1.00 85.00 99 ASP A C 1
ATOM 802 O O . ASP A 1 99 ? -6.065 -13.141 -5.117 1.00 85.00 99 ASP A O 1
ATOM 806 N N . ASP A 1 100 ? -7.364 -14.173 -3.602 1.00 85.25 100 ASP A N 1
ATOM 807 C CA . ASP A 1 100 ? -8.611 -13.507 -4.016 1.00 85.25 100 ASP A CA 1
ATOM 808 C C . ASP A 1 100 ? -8.508 -11.978 -3.877 1.00 85.25 100 ASP A C 1
ATOM 810 O O . ASP A 1 100 ? -8.963 -11.226 -4.742 1.00 85.25 100 ASP A O 1
ATOM 814 N N . CYS A 1 101 ? -7.874 -11.505 -2.798 1.00 81.06 101 CYS A N 1
ATOM 815 C CA . CYS A 1 101 ? -7.646 -10.077 -2.570 1.00 81.06 101 CYS A CA 1
ATOM 816 C C . CYS A 1 101 ? -6.614 -9.498 -3.548 1.00 81.06 101 CYS A C 1
ATOM 818 O O . CYS A 1 101 ? -6.769 -8.373 -4.028 1.00 81.06 101 CYS A O 1
ATOM 820 N N . MET A 1 102 ? -5.562 -10.259 -3.848 1.00 83.44 102 MET A N 1
ATOM 821 C CA . MET A 1 102 ? -4.478 -9.827 -4.724 1.00 83.44 102 MET A CA 1
ATOM 822 C C . MET A 1 102 ? -4.844 -9.919 -6.205 1.00 83.44 102 MET A C 1
ATOM 824 O O . MET A 1 102 ? -4.254 -9.194 -7.003 1.00 83.44 102 MET A O 1
ATOM 828 N N . PHE A 1 103 ? -5.844 -10.718 -6.584 1.00 76.44 103 PHE A N 1
ATOM 829 C CA . PHE A 1 103 ? -6.268 -10.879 -7.975 1.00 76.44 103 PHE A CA 1
ATOM 830 C C . PHE A 1 103 ? -6.549 -9.528 -8.650 1.00 76.44 103 PHE A C 1
ATOM 832 O O . PHE A 1 103 ? -6.018 -9.236 -9.717 1.00 76.44 103 PHE A O 1
ATOM 839 N N . GLY A 1 104 ? -7.294 -8.632 -7.997 1.00 68.44 104 GLY A N 1
ATOM 840 C CA . GLY A 1 104 ? -7.574 -7.294 -8.535 1.00 68.44 104 GLY A CA 1
ATOM 841 C C . GLY A 1 104 ? -6.365 -6.347 -8.571 1.00 68.44 104 GLY A C 1
ATOM 842 O O . GLY A 1 104 ? -6.355 -5.412 -9.366 1.00 68.44 104 GLY A O 1
ATOM 843 N N . ALA A 1 105 ? -5.354 -6.581 -7.731 1.00 72.25 105 ALA A N 1
ATOM 844 C CA . ALA A 1 105 ? -4.197 -5.700 -7.563 1.00 72.25 105 ALA A CA 1
ATOM 845 C C . ALA A 1 105 ? -2.991 -6.097 -8.430 1.00 72.25 105 ALA A C 1
ATOM 847 O O . ALA A 1 105 ? -2.228 -5.231 -8.848 1.00 72.25 105 ALA A O 1
ATOM 848 N N . VAL A 1 106 ? -2.808 -7.394 -8.689 1.00 72.56 106 VAL A N 1
ATOM 849 C CA . VAL A 1 106 ? -1.641 -7.934 -9.410 1.00 72.56 106 VAL A CA 1
ATOM 850 C C . VAL A 1 106 ? -1.841 -7.920 -10.923 1.00 72.56 106 VAL A C 1
ATOM 852 O O . VAL A 1 106 ? -0.858 -8.053 -11.638 1.00 72.56 106 VAL A O 1
ATOM 855 N N . ASN A 1 107 ? -3.070 -7.725 -11.418 1.00 59.50 107 ASN A N 1
ATOM 856 C CA . ASN A 1 107 ? -3.401 -7.771 -12.844 1.00 59.50 107 ASN A CA 1
ATOM 857 C C . ASN A 1 107 ? -2.534 -6.801 -13.675 1.00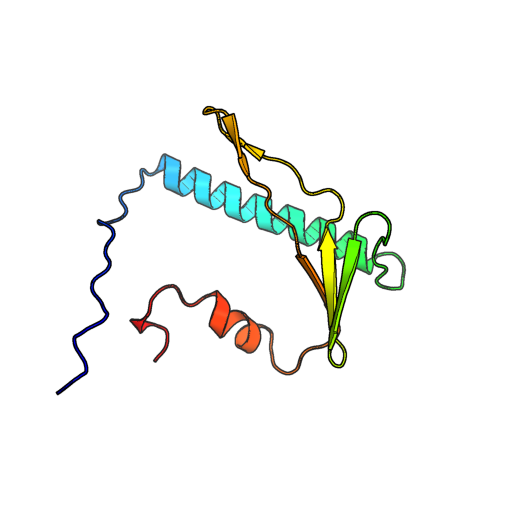 59.50 107 ASN A C 1
ATOM 859 O O . ASN A 1 107 ? -2.809 -5.598 -13.700 1.00 59.50 107 ASN A O 1
ATOM 863 N N . PRO A 1 108 ? -1.498 -7.299 -14.379 1.00 59.50 108 PRO A N 1
ATOM 864 C CA . PRO A 1 108 ? -0.523 -6.438 -15.035 1.00 59.50 108 PRO A CA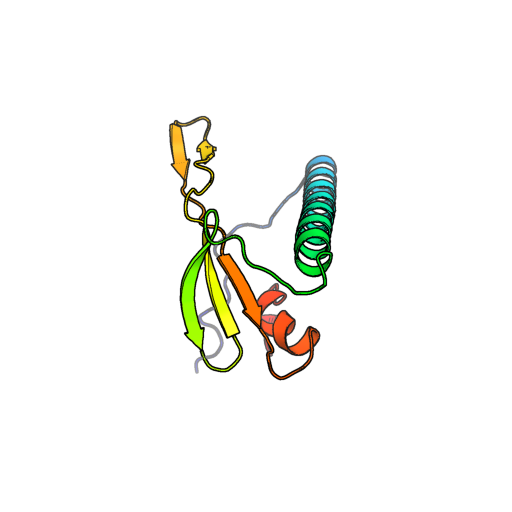 1
ATOM 865 C C . PRO A 1 108 ? -1.042 -5.915 -16.380 1.00 59.50 108 PRO A C 1
ATOM 867 O O . PRO A 1 108 ? -0.544 -4.910 -16.884 1.00 59.50 108 PRO A O 1
ATOM 870 N N . THR A 1 109 ? -2.039 -6.584 -16.973 1.00 60.88 109 THR A N 1
ATOM 871 C CA . THR A 1 109 ? -2.609 -6.242 -18.281 1.00 60.88 109 THR A CA 1
ATOM 872 C C . THR A 1 109 ? -4.110 -6.536 -18.340 1.00 60.88 109 THR A C 1
ATOM 874 O O . THR A 1 109 ? -4.613 -7.416 -17.644 1.00 60.88 109 THR A O 1
ATOM 877 N N . LEU A 1 110 ? -4.822 -5.832 -19.230 1.00 58.69 110 LEU A N 1
ATOM 878 C CA . LEU A 1 110 ? -6.246 -6.068 -19.529 1.00 58.69 110 LEU A CA 1
ATOM 879 C C . LEU A 1 110 ? -6.529 -7.500 -20.017 1.00 58.69 110 LEU A C 1
ATOM 881 O O . LEU A 1 110 ? -7.617 -8.018 -19.796 1.00 58.69 110 LEU A O 1
ATOM 885 N N . GLU A 1 111 ? -5.553 -8.146 -20.657 1.00 60.66 111 GLU A N 1
ATOM 886 C CA . GLU A 1 111 ? -5.662 -9.534 -21.127 1.00 60.66 111 GLU A CA 1
ATOM 887 C C . GLU A 1 111 ? -5.643 -10.548 -19.977 1.00 60.66 111 GLU A C 1
ATOM 889 O O . GLU A 1 111 ? -6.186 -11.638 -20.117 1.00 60.66 111 GLU A O 1
ATOM 894 N N . SER A 1 112 ? -5.058 -10.176 -18.832 1.00 57.78 112 SER A N 1
ATOM 895 C CA . SER A 1 112 ? -4.954 -11.032 -17.640 1.00 57.78 112 SER A CA 1
ATOM 896 C C . SER A 1 112 ? -6.257 -11.085 -16.823 1.00 57.78 112 SER A C 1
ATOM 898 O O . SER A 1 112 ? -6.382 -11.904 -15.919 1.00 57.78 112 SER A O 1
ATOM 900 N N . MET A 1 113 ? -7.226 -10.213 -17.135 1.00 53.16 113 MET A N 1
ATOM 901 C CA . MET A 1 113 ? -8.501 -10.055 -16.419 1.00 53.16 113 MET A CA 1
ATOM 902 C C . MET A 1 113 ? -9.643 -10.959 -16.941 1.00 53.16 113 MET A C 1
ATOM 904 O O . MET A 1 113 ? -10.798 -10.737 -16.573 1.00 53.16 113 MET A O 1
ATOM 908 N N . HIS A 1 114 ? -9.351 -11.936 -17.807 1.00 53.03 114 HIS A N 1
ATOM 909 C CA . HIS A 1 114 ? -10.318 -12.832 -18.464 1.00 53.03 114 HIS A CA 1
ATOM 910 C C . HIS A 1 114 ? -10.199 -14.279 -17.982 1.00 53.03 114 HIS A C 1
ATOM 912 O O . HIS A 1 114 ? -11.267 -14.924 -17.867 1.00 53.03 114 HIS A O 1
#

Foldseek 3Di:
DDDPPPPDDPDDDDDDDPVRVVVVVVVVVVVVVVVVVVVCVQPVPVHRDDDCVQWDFDDDDDFKTKTWGPDFDFDQDPVRDTDGDIDMDMDGDDDDDPCVVCQVVVQPGPVSVD

Organism: NCBI:txid29920